Protein AF-A0AB94IX08-F1 (afdb_monomer_lite)

Organism: NCBI:txid651822

Secondary structure (DSSP, 8-state):
-HHHHHHHHHHHHHHHHTS-HHHHHHHHHHHHHHHHHHHHHHHHHHHHHHHTTTSPP--HHHHHHHTT--

Sequence (70 aa):
MIQAVAAKRKSLYRQLQNLTEEDLDRVSHYAAFLQYLEAQEDEEDIVWIEAHKDDPTVPLADALKALGLD

Foldseek 3Di:
DVVVVVVVVVVVVVVLVPDDPVVNVVVVVVVVVVVVVVVVVVVVVVVVCVVCVPPDDDPPVVVCVVVVND

Structure (mmCIF, N/CA/C/O backbone):
data_AF-A0AB94IX08-F1
#
_entry.id   AF-A0AB94IX08-F1
#
loop_
_atom_site.group_PDB
_atom_site.id
_atom_site.type_symbol
_atom_site.label_atom_id
_atom_site.label_alt_id
_atom_site.label_comp_id
_atom_site.label_asym_id
_atom_site.label_entity_id
_atom_site.label_seq_id
_atom_site.pdbx_PDB_ins_code
_atom_site.Cartn_x
_atom_site.Cartn_y
_atom_site.Cartn_z
_atom_site.occupancy
_atom_site.B_iso_or_equiv
_atom_site.auth_seq_id
_atom_site.auth_comp_id
_atom_site.auth_asym_id
_atom_site.auth_atom_id
_atom_site.pdbx_PDB_model_num
ATOM 1 N N . MET A 1 1 ? 14.393 0.760 13.998 1.00 62.22 1 MET A N 1
ATOM 2 C CA . MET A 1 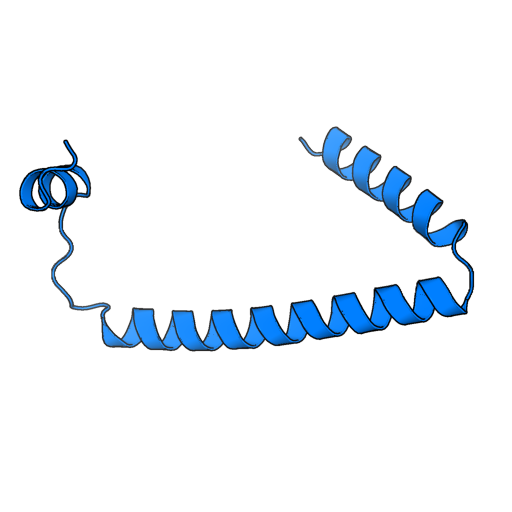1 ? 13.190 0.500 13.170 1.00 62.22 1 MET A CA 1
ATOM 3 C C . MET A 1 1 ? 12.125 -0.316 13.898 1.00 62.22 1 MET A C 1
ATOM 5 O O . MET A 1 1 ? 11.030 0.197 14.073 1.00 62.22 1 MET A O 1
ATOM 9 N N . ILE A 1 2 ? 12.428 -1.518 14.404 1.00 72.75 2 ILE A N 1
ATOM 10 C CA . ILE A 1 2 ? 11.430 -2.408 15.041 1.00 72.75 2 ILE A CA 1
ATOM 11 C C . ILE A 1 2 ? 10.708 -1.758 16.240 1.00 72.75 2 ILE A C 1
ATOM 13 O O . ILE A 1 2 ? 9.488 -1.857 16.356 1.00 72.75 2 ILE A O 1
ATOM 17 N N . GLN A 1 3 ? 11.427 -1.020 17.095 1.00 72.94 3 GLN A N 1
ATOM 18 C CA . GLN A 1 3 ? 10.814 -0.308 18.228 1.00 72.94 3 GLN A CA 1
ATOM 19 C C . GLN A 1 3 ? 9.849 0.811 17.797 1.00 72.94 3 GLN A C 1
ATOM 21 O O . GLN A 1 3 ? 8.802 0.983 18.418 1.00 72.94 3 GLN A O 1
ATOM 26 N N . ALA A 1 4 ? 10.158 1.533 16.715 1.00 79.88 4 ALA A N 1
ATOM 27 C CA . ALA A 1 4 ? 9.292 2.588 16.186 1.00 79.88 4 ALA A CA 1
ATOM 28 C C . ALA A 1 4 ? 7.996 2.007 15.591 1.00 79.88 4 ALA A C 1
ATOM 30 O O . ALA A 1 4 ? 6.911 2.534 15.835 1.00 79.88 4 ALA A O 1
ATOM 31 N N . VAL A 1 5 ? 8.093 0.871 14.891 1.00 82.19 5 VAL A N 1
ATOM 32 C CA . VAL A 1 5 ? 6.932 0.131 14.364 1.00 82.19 5 VAL A CA 1
ATOM 33 C C . VAL A 1 5 ? 6.044 -0.380 15.503 1.00 82.19 5 VAL A C 1
ATOM 35 O O . VAL A 1 5 ? 4.827 -0.200 15.473 1.00 82.19 5 VAL A O 1
ATOM 38 N N . ALA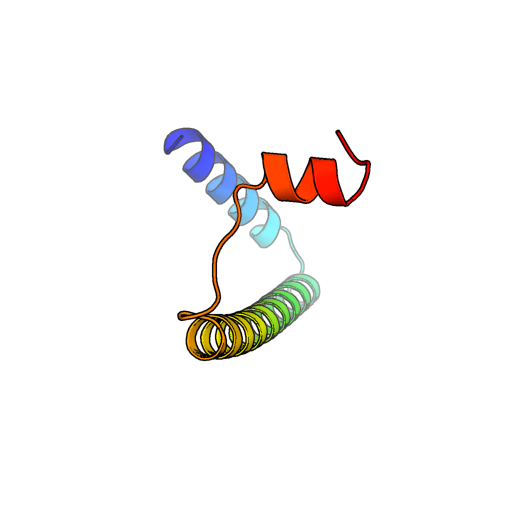 A 1 6 ? 6.638 -0.950 16.555 1.00 85.81 6 ALA A N 1
ATOM 39 C CA . ALA A 1 6 ? 5.895 -1.430 17.719 1.00 85.81 6 ALA A CA 1
ATOM 40 C C . ALA A 1 6 ? 5.181 -0.294 18.477 1.00 85.81 6 ALA A C 1
ATOM 42 O O . ALA A 1 6 ? 4.025 -0.450 18.879 1.00 85.81 6 ALA A O 1
ATOM 43 N N . ALA A 1 7 ? 5.837 0.861 18.634 1.00 88.19 7 ALA A N 1
ATOM 44 C CA . ALA A 1 7 ? 5.239 2.048 19.241 1.00 88.19 7 ALA A CA 1
ATOM 45 C C . ALA A 1 7 ? 4.058 2.577 18.411 1.00 88.19 7 ALA A C 1
ATOM 47 O O . ALA A 1 7 ? 2.993 2.859 18.965 1.00 88.19 7 ALA A O 1
ATOM 48 N N . LYS A 1 8 ? 4.210 2.627 17.081 1.00 89.38 8 LYS A N 1
ATOM 49 C CA . LYS A 1 8 ? 3.147 3.035 16.154 1.00 89.38 8 LYS A CA 1
ATOM 50 C C . LYS A 1 8 ? 1.939 2.098 16.234 1.00 89.38 8 LYS A C 1
ATOM 52 O O . LYS A 1 8 ? 0.819 2.575 16.390 1.00 89.38 8 LYS A O 1
ATOM 57 N N . ARG A 1 9 ? 2.161 0.778 16.251 1.00 88.00 9 ARG A N 1
ATOM 58 C CA . ARG A 1 9 ? 1.097 -0.229 16.420 1.00 88.00 9 ARG A CA 1
ATOM 59 C C . ARG A 1 9 ? 0.336 -0.056 17.734 1.00 88.00 9 ARG A C 1
ATOM 61 O O . ARG A 1 9 ? -0.889 -0.087 17.746 1.00 88.00 9 ARG A O 1
ATOM 68 N N . LYS A 1 10 ? 1.053 0.163 18.841 1.00 91.81 10 LYS A N 1
ATOM 69 C CA . LYS A 1 10 ? 0.437 0.397 20.157 1.00 91.81 10 LYS A CA 1
ATOM 70 C C . LYS A 1 10 ? -0.406 1.677 20.183 1.00 91.81 10 LYS A C 1
ATOM 72 O O . LYS A 1 10 ? -1.444 1.699 20.836 1.00 91.81 10 LYS A O 1
ATOM 77 N N . SER A 1 11 ? 0.037 2.724 19.489 1.00 91.56 11 SER A N 1
ATOM 78 C CA . SER A 1 11 ? -0.716 3.976 19.351 1.00 91.56 11 SER A CA 1
ATOM 79 C C . SER A 1 11 ? -2.017 3.770 18.571 1.00 91.56 11 SER A C 1
ATOM 81 O O . SER A 1 11 ? -3.084 4.118 19.064 1.00 91.56 11 SER A O 1
ATOM 83 N N . LEU A 1 12 ? -1.936 3.119 17.407 1.00 88.94 12 LEU A N 1
ATOM 84 C CA . LEU A 1 12 ? -3.091 2.782 16.570 1.00 88.94 12 LEU A CA 1
ATOM 85 C C . LEU A 1 12 ? -4.129 1.950 17.323 1.00 88.94 12 LEU A C 1
ATOM 87 O O . LEU A 1 12 ? -5.309 2.273 17.296 1.00 88.94 12 LEU A O 1
ATOM 91 N N . TYR A 1 13 ? -3.686 0.936 18.067 1.00 89.75 13 TYR A N 1
ATOM 92 C CA . TYR A 1 13 ? -4.593 0.111 18.863 1.00 89.75 13 TYR A CA 1
ATOM 93 C C . TYR A 1 13 ? -5.388 0.940 19.882 1.00 89.75 13 TYR A C 1
ATOM 95 O O . TYR A 1 13 ? -6.593 0.767 20.015 1.00 89.75 13 TYR A O 1
ATOM 103 N N . ARG A 1 14 ? -4.737 1.897 20.558 1.00 92.06 14 ARG A N 1
ATOM 104 C CA . ARG A 1 14 ? -5.424 2.809 21.487 1.00 92.06 14 ARG A CA 1
ATOM 105 C C . ARG A 1 14 ? -6.410 3.733 20.781 1.00 92.06 14 ARG A C 1
ATOM 107 O O . ARG A 1 14 ? -7.445 4.041 21.352 1.00 92.06 14 ARG A O 1
ATOM 114 N N . GLN A 1 15 ? -6.083 4.194 19.576 1.00 90.12 15 GLN A N 1
ATOM 115 C CA . GLN A 1 15 ? -6.984 5.040 18.792 1.00 90.12 15 GLN A CA 1
ATOM 116 C C . GLN A 1 15 ? -8.243 4.267 18.398 1.00 90.12 15 GLN A C 1
ATOM 118 O O . GLN A 1 15 ? -9.337 4.768 18.622 1.00 90.12 15 GLN A O 1
ATOM 123 N N . LEU A 1 16 ? -8.088 3.030 17.918 1.00 88.81 16 LEU A N 1
ATOM 124 C CA . LEU A 1 16 ? -9.207 2.154 17.564 1.00 88.81 16 LEU A CA 1
ATOM 125 C C . LEU A 1 16 ? -10.094 1.824 18.771 1.00 88.81 16 LEU A C 1
ATOM 127 O O . LEU A 1 16 ? -11.311 1.834 18.648 1.00 88.81 16 LEU A O 1
ATOM 131 N N . GLN A 1 17 ? -9.506 1.594 19.950 1.00 90.50 17 GLN A N 1
ATOM 132 C CA . GLN A 1 17 ? -10.267 1.338 21.182 1.00 90.50 17 GLN A CA 1
ATOM 133 C C . GLN A 1 17 ? -11.141 2.513 21.639 1.00 90.50 17 GLN A C 1
ATOM 135 O O . GLN A 1 17 ? -12.072 2.303 22.410 1.00 90.50 17 GLN A O 1
ATOM 140 N N . ASN A 1 18 ? -10.827 3.732 21.199 1.00 92.88 18 ASN A N 1
ATOM 141 C CA . ASN A 1 18 ? -11.579 4.932 21.556 1.00 92.88 18 ASN A CA 1
ATOM 142 C C . ASN A 1 18 ? -12.664 5.283 20.526 1.00 92.88 18 ASN A C 1
ATOM 144 O O . ASN A 1 18 ? -13.355 6.285 20.708 1.00 92.88 18 ASN A O 1
ATOM 148 N N . LEU A 1 19 ? -12.786 4.514 19.440 1.00 92.56 19 LEU A N 1
ATOM 149 C CA . LEU A 1 19 ? -13.822 4.720 18.435 1.00 92.56 19 LEU A CA 1
ATOM 150 C C . LEU A 1 19 ? -15.169 4.187 18.919 1.00 92.56 19 LEU A C 1
ATOM 152 O O . LEU A 1 19 ? -15.246 3.266 19.734 1.00 92.56 19 LEU A O 1
ATOM 156 N N . THR A 1 20 ? -16.238 4.770 18.383 1.00 94.31 20 THR A N 1
ATOM 157 C CA . THR A 1 20 ? -17.571 4.180 18.495 1.00 94.31 20 THR A CA 1
ATOM 158 C C . THR A 1 20 ? -17.647 2.898 17.663 1.00 94.31 20 THR A C 1
ATOM 160 O O . THR A 1 20 ? -16.819 2.669 16.781 1.00 94.31 20 THR A O 1
ATOM 163 N N . GLU A 1 21 ? -18.648 2.059 17.924 1.00 92.31 21 GLU A N 1
ATOM 164 C CA . GLU A 1 21 ? -18.870 0.841 17.135 1.00 92.31 21 GLU A CA 1
ATOM 165 C C . GLU A 1 21 ? -19.130 1.161 15.653 1.00 92.31 21 GLU A C 1
ATOM 167 O O . GLU A 1 21 ? -18.560 0.513 14.781 1.00 92.31 21 GLU A O 1
ATOM 172 N N . GLU A 1 22 ? -19.896 2.220 15.365 1.00 94.25 22 GLU A N 1
ATOM 173 C CA . GLU A 1 22 ? -20.155 2.684 13.995 1.00 94.25 22 GLU A CA 1
ATOM 174 C C . GLU A 1 22 ? -18.871 3.155 13.294 1.00 94.25 22 GLU A C 1
ATOM 176 O O . GLU A 1 22 ? -18.613 2.801 12.142 1.00 94.25 22 GLU A O 1
ATOM 181 N N . ASP A 1 23 ? -18.039 3.939 13.984 1.00 92.94 23 ASP A N 1
ATOM 182 C CA . ASP A 1 23 ? -16.777 4.417 13.416 1.00 92.94 23 ASP A CA 1
ATOM 183 C C . ASP A 1 23 ? -15.796 3.264 13.185 1.00 92.94 23 ASP A C 1
ATOM 185 O O . ASP A 1 23 ? -15.084 3.244 12.179 1.00 92.94 23 ASP A O 1
ATOM 189 N N . LEU A 1 24 ? -15.765 2.288 14.096 1.00 92.25 24 LEU A N 1
ATOM 190 C CA . LEU A 1 24 ? -14.938 1.095 13.957 1.00 92.25 24 LEU A CA 1
ATOM 191 C C . LEU A 1 24 ? -15.380 0.258 12.753 1.00 92.25 24 LEU A C 1
ATOM 193 O O . LEU A 1 24 ? -14.531 -0.195 11.982 1.00 92.25 24 LEU A O 1
ATOM 197 N N . ASP A 1 25 ? -16.686 0.094 12.563 1.00 93.62 25 ASP A N 1
ATOM 198 C CA . ASP A 1 25 ? -17.253 -0.619 11.423 1.00 93.62 25 ASP A CA 1
ATOM 199 C C . ASP A 1 25 ? -16.920 0.095 10.105 1.00 93.62 25 ASP A C 1
ATOM 201 O O . ASP A 1 25 ? -16.433 -0.521 9.156 1.00 93.62 25 ASP A O 1
ATOM 205 N N . ARG A 1 26 ? -17.047 1.426 10.062 1.00 93.25 26 ARG A N 1
ATOM 206 C CA . ARG A 1 26 ? -16.686 2.240 8.892 1.00 93.25 26 ARG A CA 1
ATOM 207 C C . ARG A 1 26 ? -15.204 2.132 8.534 1.00 93.25 26 ARG A C 1
ATOM 209 O O . ARG A 1 26 ? -14.868 1.953 7.364 1.00 93.25 26 ARG A O 1
ATOM 216 N N . VAL A 1 27 ? -14.314 2.238 9.523 1.00 92.81 27 VAL A N 1
ATOM 217 C CA . VAL A 1 27 ? -12.863 2.092 9.315 1.00 92.81 27 VAL A CA 1
ATOM 218 C C . VAL A 1 27 ? -12.528 0.684 8.825 1.00 92.81 27 VAL A C 1
ATOM 220 O O . VAL A 1 27 ? -11.698 0.539 7.931 1.00 92.81 27 VAL A O 1
ATOM 223 N N . SER A 1 28 ? -13.194 -0.339 9.362 1.00 90.88 28 SER A N 1
ATOM 224 C CA . SER A 1 28 ? -12.977 -1.734 8.964 1.00 90.88 28 SER A CA 1
ATOM 225 C C . SER A 1 28 ? -13.415 -1.986 7.520 1.00 90.88 28 SER A C 1
ATOM 227 O O . SER A 1 28 ? -12.649 -2.552 6.741 1.00 90.88 28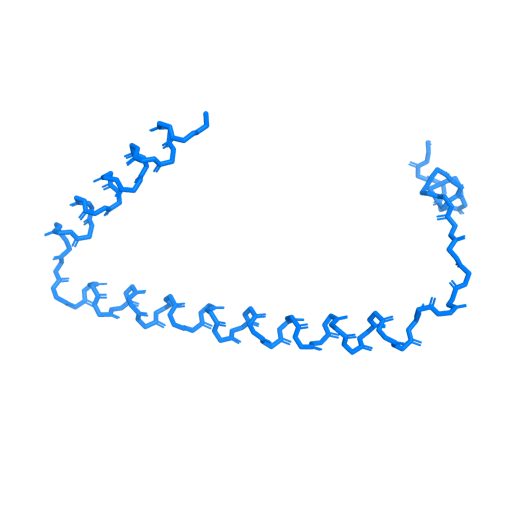 SER A O 1
ATOM 229 N N . HIS A 1 29 ? -14.593 -1.494 7.126 1.00 95.06 29 HIS A N 1
ATOM 230 C CA . HIS A 1 29 ? -15.069 -1.564 5.744 1.00 95.06 29 HIS A CA 1
ATOM 231 C C . HIS A 1 29 ? -14.149 -0.819 4.778 1.00 95.06 29 HIS A C 1
ATOM 233 O O . HIS A 1 29 ? -13.830 -1.333 3.707 1.00 95.06 29 HIS A O 1
ATOM 239 N N . TYR A 1 30 ? -13.688 0.375 5.156 1.00 94.44 30 TYR A N 1
ATOM 240 C CA . TYR A 1 30 ? -12.777 1.143 4.316 1.00 94.44 30 TYR A CA 1
ATOM 241 C C . TYR A 1 30 ? -11.419 0.449 4.160 1.00 94.44 30 TYR A C 1
ATOM 243 O O . TYR A 1 30 ? -10.899 0.375 3.052 1.00 94.44 30 TYR A O 1
ATOM 251 N N . ALA A 1 31 ? -10.870 -0.124 5.235 1.00 95.19 31 ALA A N 1
ATOM 252 C CA . ALA A 1 31 ? -9.636 -0.903 5.166 1.00 95.19 31 ALA A CA 1
ATOM 253 C C . ALA A 1 31 ? -9.782 -2.127 4.246 1.00 95.19 31 ALA A C 1
ATOM 255 O O . ALA A 1 31 ? -8.902 -2.377 3.427 1.00 95.19 31 ALA A O 1
ATOM 256 N N . ALA A 1 32 ? -10.907 -2.846 4.332 1.00 96.50 32 ALA A N 1
ATOM 257 C CA . ALA A 1 32 ? -11.198 -3.970 3.443 1.00 96.50 32 ALA A CA 1
ATOM 258 C C . ALA A 1 32 ? -11.320 -3.532 1.974 1.00 96.50 32 ALA A C 1
ATOM 260 O O . ALA A 1 32 ? -10.808 -4.208 1.086 1.00 96.50 32 ALA A O 1
ATOM 261 N N . PHE A 1 33 ? -11.954 -2.386 1.715 1.00 97.12 33 PHE A N 1
ATOM 262 C CA . PHE A 1 33 ? -12.050 -1.819 0.372 1.00 97.12 33 PHE A CA 1
ATOM 263 C C . PHE A 1 33 ? -10.678 -1.441 -0.201 1.00 97.12 33 PHE A C 1
ATOM 265 O O . PHE A 1 33 ? -10.391 -1.767 -1.348 1.00 97.12 33 PHE A O 1
ATOM 272 N N . LEU A 1 34 ? -9.811 -0.807 0.595 1.00 97.44 34 LEU A N 1
ATOM 273 C CA . LEU A 1 34 ? -8.447 -0.486 0.166 1.00 97.44 34 LEU A CA 1
ATOM 274 C C . LEU A 1 34 ? -7.634 -1.744 -0.149 1.00 97.44 34 LEU A C 1
ATOM 276 O O . LEU A 1 34 ? -6.947 -1.778 -1.160 1.00 97.44 34 LEU A O 1
ATOM 280 N N . GLN A 1 35 ? -7.753 -2.784 0.676 1.00 97.00 35 GLN A N 1
ATOM 281 C CA . GLN A 1 35 ? -7.063 -4.050 0.436 1.00 97.00 35 GLN A CA 1
ATOM 282 C C . GLN A 1 35 ? -7.564 -4.757 -0.833 1.00 97.00 35 GLN A C 1
ATOM 284 O O . GLN A 1 35 ? -6.791 -5.409 -1.526 1.00 97.00 35 GLN A O 1
ATOM 289 N N . TYR A 1 36 ? -8.853 -4.625 -1.150 1.00 97.31 36 TYR A N 1
ATOM 290 C CA . TYR A 1 36 ? -9.399 -5.096 -2.419 1.00 97.31 36 TYR A CA 1
ATOM 291 C C . TYR A 1 36 ? -8.797 -4.343 -3.615 1.00 97.31 36 TYR A C 1
ATOM 293 O O . TYR A 1 36 ? -8.437 -4.984 -4.596 1.00 97.31 36 TYR A O 1
ATOM 301 N N . LEU A 1 37 ? -8.666 -3.012 -3.533 1.00 97.75 37 LEU A N 1
ATOM 302 C CA . LEU A 1 37 ? -8.037 -2.221 -4.597 1.00 97.75 37 LEU A CA 1
ATOM 303 C C . LEU A 1 37 ? -6.565 -2.595 -4.789 1.00 97.75 37 LEU A C 1
ATOM 305 O O . LEU A 1 37 ? -6.168 -2.859 -5.914 1.00 97.75 37 LEU A O 1
ATOM 309 N N . GLU A 1 38 ? -5.800 -2.693 -3.700 1.00 97.56 38 GLU A N 1
ATOM 310 C CA . GLU A 1 38 ? -4.390 -3.108 -3.732 1.00 97.56 38 GLU A CA 1
ATOM 311 C C . GLU A 1 38 ? -4.228 -4.473 -4.412 1.00 97.56 38 GLU A C 1
ATOM 313 O O . GLU A 1 38 ? -3.394 -4.626 -5.291 1.00 97.56 38 GLU A O 1
ATOM 318 N N . ALA A 1 39 ? -5.084 -5.447 -4.086 1.00 96.81 39 ALA A N 1
ATOM 319 C CA . ALA A 1 39 ? -5.027 -6.762 -4.721 1.00 96.81 39 ALA A CA 1
ATOM 320 C C . ALA A 1 39 ? -5.300 -6.717 -6.235 1.00 96.81 39 ALA A C 1
ATOM 322 O O . ALA A 1 39 ? -4.731 -7.509 -6.979 1.00 96.81 39 ALA A O 1
ATOM 323 N N . GLN A 1 40 ? -6.176 -5.818 -6.695 1.00 97.38 40 GLN A N 1
ATOM 324 C CA . GLN A 1 40 ? -6.419 -5.625 -8.127 1.00 97.38 40 GLN A CA 1
ATOM 325 C C . GLN A 1 40 ? -5.235 -4.933 -8.811 1.00 97.38 40 GLN A C 1
ATOM 327 O O . GLN A 1 40 ? -4.813 -5.379 -9.872 1.00 97.38 40 GLN A O 1
ATOM 332 N N . GLU A 1 41 ? -4.673 -3.892 -8.195 1.00 97.06 41 GLU A N 1
ATOM 333 C CA . GLU A 1 41 ? -3.484 -3.198 -8.707 1.00 97.06 41 GLU A CA 1
ATOM 334 C C . GLU A 1 41 ? -2.279 -4.148 -8.792 1.00 97.06 41 GLU A C 1
ATOM 336 O O . GLU A 1 41 ? -1.615 -4.197 -9.823 1.00 97.06 41 GLU A O 1
ATOM 341 N N . ASP A 1 42 ? -2.054 -4.986 -7.777 1.00 97.31 42 ASP A N 1
ATOM 342 C CA . ASP A 1 42 ? -1.000 -6.005 -7.782 1.00 97.31 42 ASP A CA 1
ATOM 343 C C . ASP A 1 42 ? -1.186 -7.022 -8.925 1.00 97.31 42 ASP A C 1
ATOM 345 O O . ASP A 1 42 ? -0.218 -7.423 -9.577 1.00 97.31 42 ASP A O 1
ATOM 349 N N . GLU A 1 43 ? -2.424 -7.461 -9.185 1.00 96.81 43 GLU A N 1
ATOM 350 C CA . GLU A 1 43 ? -2.736 -8.354 -10.308 1.00 96.81 43 GLU A CA 1
ATOM 351 C C . GLU A 1 43 ? -2.430 -7.684 -11.6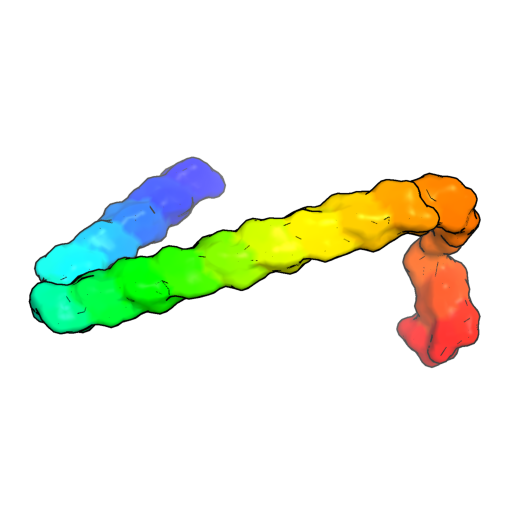57 1.00 96.81 43 GLU A C 1
ATOM 353 O O . GLU A 1 43 ? -1.816 -8.306 -12.531 1.00 96.81 43 GLU A O 1
ATOM 358 N N . GLU A 1 44 ? -2.816 -6.417 -11.826 1.00 96.50 44 GLU A N 1
ATOM 359 C CA . GLU A 1 44 ? -2.535 -5.627 -13.029 1.00 96.50 44 GLU A CA 1
ATOM 360 C C . GLU A 1 44 ? -1.030 -5.405 -13.231 1.00 96.50 44 GLU A C 1
ATOM 362 O O . GLU A 1 44 ? -0.523 -5.607 -14.339 1.00 96.50 44 GLU A O 1
ATOM 367 N N . ASP A 1 45 ? -0.302 -5.075 -12.165 1.00 96.88 45 ASP A N 1
ATOM 368 C CA . ASP A 1 45 ? 1.146 -4.880 -12.175 1.00 96.88 45 ASP A CA 1
ATOM 369 C C . ASP A 1 45 ? 1.876 -6.165 -12.575 1.00 96.88 45 ASP A C 1
ATOM 371 O O . ASP A 1 45 ? 2.773 -6.133 -13.421 1.00 96.88 45 ASP A O 1
ATOM 375 N N . ILE A 1 46 ? 1.470 -7.318 -12.032 1.00 96.88 46 ILE A N 1
ATOM 376 C CA . ILE A 1 46 ? 2.035 -8.620 -12.414 1.00 96.88 46 ILE A CA 1
ATOM 377 C C . ILE A 1 46 ? 1.824 -8.877 -13.908 1.00 96.88 46 ILE A C 1
ATOM 379 O O . ILE A 1 46 ? 2.766 -9.263 -14.605 1.00 96.88 46 ILE A O 1
ATOM 383 N N . VAL A 1 47 ? 0.605 -8.659 -14.413 1.00 96.69 47 VAL A N 1
ATOM 384 C CA . VAL A 1 47 ? 0.286 -8.854 -15.834 1.00 96.69 47 VAL A CA 1
ATOM 385 C C . VAL A 1 47 ? 1.119 -7.919 -16.707 1.00 96.69 47 VAL A C 1
ATOM 387 O O . VAL A 1 47 ? 1.662 -8.354 -17.726 1.00 96.69 47 VAL A O 1
ATOM 390 N N . TRP A 1 48 ? 1.256 -6.653 -16.312 1.00 95.00 48 TRP A N 1
ATOM 391 C CA . TRP A 1 48 ? 2.041 -5.674 -17.049 1.00 95.00 48 TRP A CA 1
ATOM 392 C C . TRP A 1 48 ? 3.525 -6.047 -17.075 1.00 95.00 48 TRP A C 1
ATOM 394 O O . TRP A 1 48 ? 4.121 -6.080 -18.152 1.00 95.00 48 TRP A O 1
ATOM 404 N N . ILE A 1 49 ? 4.112 -6.397 -15.928 1.00 94.25 49 ILE A N 1
ATOM 405 C CA . ILE A 1 49 ? 5.521 -6.801 -15.826 1.00 94.25 49 ILE A CA 1
ATOM 406 C C . ILE A 1 49 ? 5.787 -8.041 -16.682 1.00 94.25 49 ILE A C 1
ATOM 408 O O . ILE A 1 49 ? 6.756 -8.060 -17.436 1.00 94.25 49 ILE A O 1
ATOM 412 N N . GLU A 1 50 ? 4.931 -9.064 -16.619 1.00 95.50 50 GLU A N 1
ATOM 413 C CA . GLU A 1 50 ? 5.098 -10.276 -17.430 1.00 95.50 50 GLU A CA 1
ATOM 414 C C . GLU A 1 50 ? 4.996 -9.999 -18.933 1.00 95.50 50 GLU A C 1
ATOM 416 O O . GLU A 1 50 ? 5.746 -10.588 -19.714 1.00 95.50 50 GLU A O 1
ATOM 421 N N . ALA A 1 51 ? 4.108 -9.091 -19.346 1.00 95.31 51 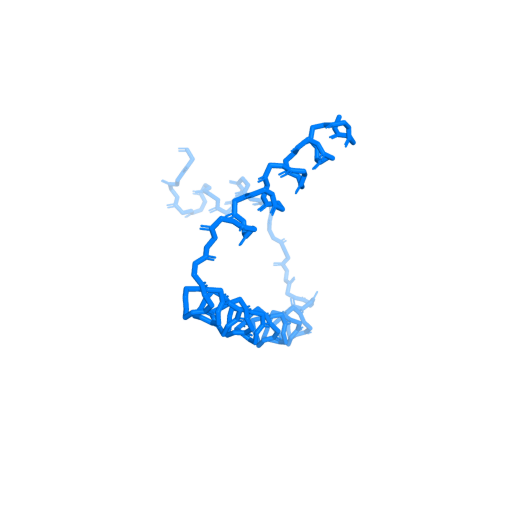ALA A N 1
ATOM 422 C CA . ALA A 1 51 ? 3.944 -8.714 -20.747 1.00 95.31 51 ALA A CA 1
ATOM 423 C C . ALA A 1 51 ? 5.139 -7.921 -21.308 1.00 95.31 51 ALA A C 1
ATOM 425 O O . ALA A 1 51 ? 5.402 -8.013 -22.505 1.00 95.31 51 ALA A O 1
ATOM 426 N N . HIS A 1 52 ? 5.865 -7.184 -20.460 1.00 92.88 52 HIS A N 1
ATOM 427 C CA . HIS A 1 52 ? 6.961 -6.288 -20.860 1.00 92.88 52 HIS A CA 1
ATOM 428 C C . HIS A 1 52 ? 8.332 -6.746 -20.334 1.00 92.88 52 HIS A C 1
ATOM 430 O O . HIS A 1 52 ? 9.305 -5.997 -20.374 1.00 92.88 52 HIS A O 1
ATOM 436 N N . LYS A 1 53 ? 8.455 -7.983 -19.836 1.00 90.69 53 LYS A N 1
ATOM 437 C CA . LYS A 1 53 ? 9.708 -8.487 -19.242 1.00 90.69 53 LYS A CA 1
ATOM 438 C C . LYS A 1 53 ? 10.883 -8.555 -20.217 1.00 90.69 53 LYS A C 1
ATOM 440 O O . LYS A 1 53 ? 12.034 -8.503 -19.788 1.00 90.69 53 LYS A O 1
ATOM 445 N N . ASP A 1 54 ? 10.581 -8.700 -21.504 1.00 94.50 54 ASP A N 1
ATOM 446 C CA . ASP A 1 54 ? 11.565 -8.791 -22.582 1.00 94.50 54 ASP A CA 1
ATOM 447 C C . ASP A 1 54 ? 11.816 -7.428 -23.253 1.00 94.50 54 ASP A C 1
ATOM 449 O O . ASP A 1 54 ? 12.647 -7.329 -24.162 1.00 94.50 54 ASP A O 1
ATOM 453 N N . ASP A 1 55 ? 11.124 -6.372 -22.811 1.00 89.19 55 ASP A N 1
ATOM 454 C CA . ASP A 1 55 ? 11.326 -5.034 -23.347 1.00 89.19 55 ASP A CA 1
ATOM 455 C C . ASP A 1 55 ? 12.724 -4.517 -22.983 1.00 89.19 55 ASP A C 1
ATOM 457 O O . ASP A 1 55 ? 13.223 -4.726 -21.870 1.00 89.19 55 ASP A O 1
ATOM 461 N N . PRO A 1 56 ? 13.393 -3.810 -23.910 1.00 85.88 56 PRO A N 1
ATOM 462 C CA . PRO A 1 56 ? 14.698 -3.242 -23.634 1.00 85.88 56 PRO A CA 1
ATOM 463 C C . PRO A 1 56 ? 14.588 -2.202 -22.514 1.00 85.88 56 PRO A C 1
ATOM 465 O O . PRO A 1 56 ? 13.908 -1.185 -22.649 1.00 85.88 56 PRO A O 1
ATOM 468 N N . THR A 1 57 ? 15.303 -2.432 -21.413 1.00 87.19 57 THR A N 1
ATOM 469 C CA . THR A 1 57 ? 15.383 -1.463 -20.319 1.00 87.19 57 THR A CA 1
ATOM 470 C C . THR A 1 57 ? 16.411 -0.380 -20.641 1.00 87.19 57 THR A C 1
ATOM 472 O O . THR A 1 57 ? 17.471 -0.646 -21.212 1.00 87.19 57 THR A O 1
ATOM 475 N N . VAL A 1 58 ? 16.101 0.865 -20.277 1.00 87.44 58 VAL A N 1
ATOM 476 C CA . VAL A 1 58 ? 17.017 2.005 -20.416 1.00 87.44 58 VAL A CA 1
ATOM 477 C C . VAL A 1 58 ? 17.379 2.556 -19.037 1.00 87.44 58 VAL A C 1
ATOM 479 O O . VAL A 1 58 ? 16.517 2.602 -18.154 1.00 87.44 58 VAL A O 1
ATOM 482 N N . PRO A 1 59 ? 18.632 2.990 -18.809 1.00 92.12 59 PRO A N 1
ATOM 483 C CA . PRO A 1 59 ? 18.986 3.687 -17.582 1.00 92.12 59 PRO A CA 1
ATOM 484 C C . PRO A 1 59 ? 18.123 4.936 -17.391 1.00 92.12 59 PRO A C 1
ATOM 486 O O . PRO A 1 59 ? 17.918 5.711 -18.325 1.00 92.12 59 PRO A O 1
ATOM 489 N N . LEU A 1 60 ? 17.668 5.172 -16.157 1.00 88.81 60 LEU A N 1
ATOM 490 C CA . LEU A 1 60 ? 16.820 6.325 -15.836 1.00 88.81 60 LEU A CA 1
ATOM 491 C C . LEU A 1 60 ? 17.460 7.656 -16.264 1.00 88.81 60 LEU A C 1
ATOM 493 O O . LEU A 1 60 ? 16.767 8.530 -16.768 1.00 88.81 60 LEU A O 1
ATOM 497 N N . ALA A 1 61 ? 18.781 7.794 -16.114 1.00 92.19 61 ALA A N 1
ATOM 498 C CA . ALA A 1 61 ? 19.508 8.990 -16.540 1.00 92.19 61 ALA A CA 1
ATOM 499 C C . ALA A 1 61 ? 19.376 9.255 -18.052 1.00 92.19 61 ALA A C 1
ATOM 501 O O . ALA A 1 61 ? 19.164 10.395 -18.462 1.00 92.19 61 ALA A O 1
ATOM 502 N N . ASP A 1 62 ? 19.442 8.205 -18.873 1.00 92.62 62 ASP A N 1
ATOM 503 C CA . ASP A 1 62 ? 19.317 8.323 -20.327 1.00 92.62 62 ASP A CA 1
ATOM 504 C C . ASP A 1 62 ? 17.874 8.651 -20.731 1.00 92.62 62 ASP A C 1
ATOM 506 O O . ASP A 1 62 ? 17.651 9.473 -21.621 1.00 92.62 62 ASP A O 1
ATOM 510 N N . ALA A 1 63 ? 16.890 8.071 -20.034 1.00 89.75 63 ALA A N 1
ATOM 511 C CA . ALA A 1 63 ? 15.478 8.386 -20.230 1.00 89.75 63 ALA A CA 1
ATOM 512 C C . ALA A 1 63 ? 15.155 9.847 -19.870 1.00 89.75 63 ALA A C 1
ATOM 514 O O . ALA A 1 63 ? 14.490 10.537 -20.641 1.00 89.75 63 ALA A O 1
ATOM 515 N N . LEU A 1 64 ? 15.662 10.346 -18.737 1.00 91.75 64 LEU A N 1
ATOM 516 C CA . LEU A 1 64 ? 15.460 11.734 -18.306 1.00 91.75 64 LEU A CA 1
ATOM 517 C C . LEU A 1 64 ? 16.074 12.730 -19.294 1.00 91.75 64 LEU A C 1
ATOM 519 O O . LEU A 1 64 ? 15.410 13.690 -19.684 1.00 91.75 64 LEU A O 1
ATOM 523 N N . LYS A 1 65 ? 17.286 12.449 -19.782 1.00 93.12 65 LYS A N 1
ATOM 524 C CA . LYS A 1 65 ? 17.948 13.254 -20.812 1.00 93.12 65 LYS A CA 1
ATOM 525 C C . LYS A 1 65 ? 17.187 13.262 -22.139 1.00 93.12 65 LYS A C 1
ATOM 527 O O . LYS A 1 65 ? 17.048 14.309 -22.765 1.00 93.12 65 LYS A O 1
ATOM 532 N N . ALA A 1 66 ? 16.661 12.115 -22.574 1.00 89.62 66 ALA A N 1
ATOM 533 C CA . ALA A 1 66 ? 15.845 12.029 -23.787 1.00 89.62 66 ALA A CA 1
ATOM 534 C C . ALA A 1 66 ? 14.533 12.830 -23.679 1.00 89.62 66 ALA A C 1
ATOM 536 O O . ALA A 1 66 ? 14.029 13.322 -24.689 1.00 89.62 66 ALA A O 1
ATOM 537 N N . LEU 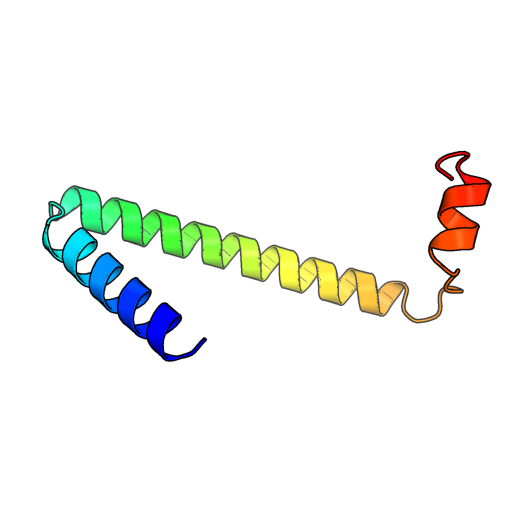A 1 67 ? 14.002 12.983 -22.462 1.00 91.88 67 LEU A N 1
ATOM 538 C CA . LEU A 1 67 ? 12.796 13.757 -22.163 1.00 91.88 67 LEU A CA 1
ATOM 539 C C . LEU A 1 67 ? 13.074 15.245 -21.872 1.00 91.88 67 LEU A C 1
ATOM 541 O O . LEU A 1 67 ? 12.123 16.008 -21.712 1.00 91.88 67 LEU A O 1
ATOM 545 N N . GLY A 1 68 ? 14.343 15.668 -21.816 1.00 90.62 68 GLY A N 1
ATOM 546 C CA . GLY A 1 68 ? 14.733 17.039 -21.465 1.00 90.62 68 GLY A CA 1
ATOM 547 C C . GLY A 1 68 ? 14.424 17.402 -20.010 1.00 90.62 68 GLY A C 1
ATOM 548 O O . GLY A 1 68 ? 14.064 18.543 -19.722 1.00 90.62 68 GLY A O 1
ATOM 549 N N . LEU A 1 69 ? 14.491 16.411 -19.119 1.00 89.31 69 LEU A N 1
ATOM 550 C CA . LEU A 1 69 ? 14.205 16.526 -17.688 1.00 89.31 69 LEU A CA 1
ATOM 551 C C . LEU A 1 69 ? 15.480 16.437 -16.824 1.00 89.31 69 LEU A C 1
ATOM 553 O O . LEU A 1 69 ? 15.361 16.259 -15.610 1.00 89.31 69 LEU A O 1
ATOM 557 N N . ASP A 1 70 ? 16.668 16.501 -17.441 1.00 73.69 70 ASP A N 1
ATOM 558 C CA . ASP A 1 70 ? 17.985 16.434 -16.790 1.00 73.69 70 ASP A CA 1
ATOM 559 C C . ASP A 1 70 ? 18.568 17.800 -16.379 1.00 73.69 70 ASP A C 1
ATOM 561 O O . ASP A 1 70 ? 18.274 18.830 -17.029 1.00 73.69 70 ASP A O 1
#

Radius of gyration: 20.8 Å; chains: 1; bounding box: 40×27×45 Å

pLDDT: mean 91.26, std 6.43, range [62.22, 97.75]